Protein AF-A0A671MSD2-F1 (afdb_monomer_lite)

Organism: NCBI:txid1608454

Radius of gyration: 11.39 Å; chains: 1; bounding box: 24×18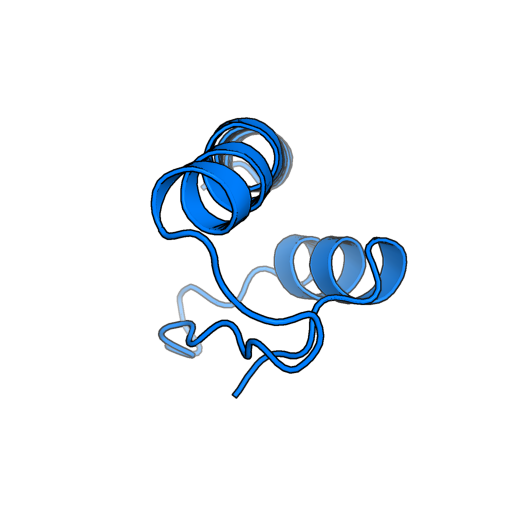×31 Å

Structure (mmCIF, N/CA/C/O backbone):
data_AF-A0A671MSD2-F1
#
_entry.id   AF-A0A671MSD2-F1
#
loop_
_atom_site.group_PDB
_atom_site.id
_atom_site.type_symbol
_atom_site.label_atom_id
_atom_site.label_alt_id
_atom_site.label_comp_id
_atom_site.label_asym_id
_atom_site.label_entity_id
_atom_site.label_seq_id
_atom_site.pdbx_PDB_ins_code
_atom_site.Cartn_x
_atom_site.Cartn_y
_atom_site.Cartn_z
_atom_site.occupancy
_atom_site.B_iso_or_equiv
_atom_site.auth_seq_id
_atom_site.auth_comp_id
_atom_site.auth_asym_id
_atom_site.auth_atom_id
_atom_site.pdbx_PDB_model_num
ATOM 1 N N . MET A 1 1 ? 11.920 6.941 -15.655 1.00 57.12 1 MET A N 1
ATOM 2 C CA . MET A 1 1 ? 11.768 7.022 -14.183 1.00 57.12 1 MET A CA 1
ATOM 3 C C . MET A 1 1 ? 12.433 5.799 -13.575 1.00 57.12 1 MET A C 1
ATOM 5 O O . MET A 1 1 ? 12.087 4.692 -13.969 1.00 57.12 1 MET A O 1
ATOM 9 N N . ASN A 1 2 ? 13.400 5.984 -12.675 1.00 73.38 2 ASN A N 1
ATOM 10 C CA . ASN A 1 2 ? 14.090 4.869 -12.023 1.00 73.38 2 ASN A CA 1
ATOM 11 C C . ASN A 1 2 ? 13.123 4.161 -11.069 1.00 73.38 2 ASN A C 1
ATOM 13 O O . ASN A 1 2 ? 12.599 4.778 -10.143 1.00 73.38 2 ASN A O 1
ATOM 17 N N . SER A 1 3 ? 12.892 2.868 -11.284 1.00 69.25 3 SER A N 1
ATOM 18 C CA . SER A 1 3 ? 11.976 2.049 -10.482 1.00 69.25 3 SER A CA 1
ATOM 19 C C . SER A 1 3 ? 12.283 2.100 -8.982 1.00 69.25 3 SER A C 1
ATOM 21 O O . SER A 1 3 ? 11.367 2.199 -8.167 1.00 69.25 3 SER A O 1
ATOM 23 N N . ALA A 1 4 ? 13.569 2.118 -8.623 1.00 77.50 4 ALA A N 1
ATOM 24 C CA . ALA A 1 4 ? 14.037 2.238 -7.245 1.00 77.50 4 ALA A CA 1
ATOM 25 C C . ALA A 1 4 ? 13.641 3.574 -6.588 1.00 77.50 4 ALA A C 1
ATOM 27 O O . ALA A 1 4 ? 13.265 3.604 -5.416 1.00 77.50 4 ALA A O 1
ATOM 28 N N . LEU A 1 5 ? 13.667 4.673 -7.349 1.00 81.69 5 LEU A N 1
ATOM 29 C CA . LEU A 1 5 ? 13.253 5.987 -6.855 1.00 81.69 5 LEU A CA 1
ATOM 30 C C . LEU A 1 5 ? 11.744 6.013 -6.587 1.00 81.69 5 LEU A C 1
ATOM 32 O O . LEU A 1 5 ? 11.315 6.488 -5.539 1.00 81.69 5 LEU A O 1
ATOM 36 N N . CYS A 1 6 ? 10.944 5.427 -7.483 1.00 78.31 6 CYS A N 1
ATOM 37 C CA . CYS A 1 6 ? 9.498 5.313 -7.291 1.00 78.31 6 CYS A CA 1
ATOM 38 C C . CYS A 1 6 ? 9.149 4.491 -6.039 1.00 78.31 6 CYS A C 1
ATOM 40 O O . C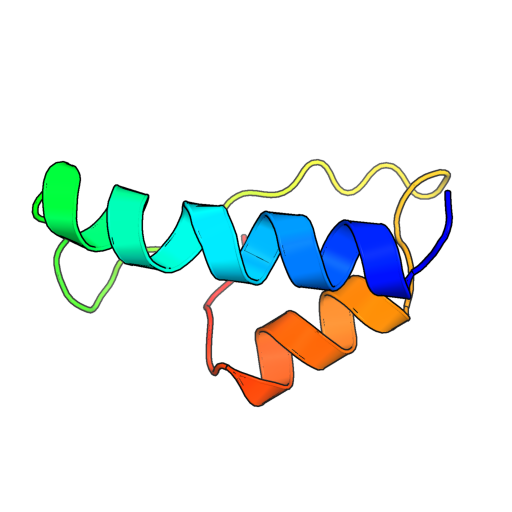YS A 1 6 ? 8.298 4.901 -5.254 1.00 78.31 6 CYS A O 1
ATOM 42 N N . GLN A 1 7 ? 9.828 3.362 -5.809 1.00 79.88 7 GLN A N 1
ATOM 43 C CA . GLN A 1 7 ? 9.612 2.545 -4.608 1.00 79.88 7 GLN A CA 1
ATOM 44 C C . GLN A 1 7 ? 9.979 3.287 -3.319 1.00 79.88 7 GLN A C 1
ATOM 46 O O . GLN A 1 7 ? 9.269 3.162 -2.319 1.00 79.88 7 GLN A O 1
ATOM 51 N N . LYS A 1 8 ? 11.063 4.072 -3.339 1.00 85.31 8 LYS A N 1
ATOM 52 C CA . LYS A 1 8 ? 11.468 4.896 -2.196 1.00 85.31 8 LYS A CA 1
ATOM 53 C C . LYS A 1 8 ? 10.393 5.929 -1.854 1.00 85.31 8 LYS A C 1
ATOM 55 O O . LYS A 1 8 ? 9.946 5.967 -0.712 1.00 85.31 8 LYS A O 1
ATOM 60 N N . ILE A 1 9 ? 9.906 6.664 -2.854 1.00 85.50 9 ILE A N 1
ATOM 61 C CA . ILE A 1 9 ? 8.845 7.669 -2.681 1.00 85.50 9 ILE A CA 1
ATOM 62 C C . ILE A 1 9 ? 7.565 7.027 -2.130 1.00 85.50 9 ILE A C 1
ATOM 64 O O . ILE A 1 9 ? 6.967 7.553 -1.194 1.00 85.50 9 ILE A O 1
ATOM 68 N N . LEU A 1 10 ? 7.159 5.869 -2.661 1.00 84.12 10 LEU A N 1
ATOM 69 C CA . LEU A 1 10 ? 5.984 5.146 -2.165 1.00 84.12 10 LEU A CA 1
ATOM 70 C C . LEU A 1 10 ? 6.146 4.736 -0.701 1.00 84.12 10 LEU A C 1
ATOM 72 O O . LEU A 1 10 ? 5.244 4.952 0.105 1.00 84.12 10 LEU A O 1
ATOM 76 N N . LYS A 1 11 ? 7.306 4.193 -0.330 1.00 85.75 11 LYS A N 1
ATOM 77 C CA . LYS A 1 11 ? 7.581 3.795 1.053 1.00 85.75 11 LYS A CA 1
ATOM 78 C C . LYS A 1 11 ? 7.565 4.989 2.011 1.00 85.75 11 LYS A C 1
ATOM 80 O O . LYS A 1 11 ? 7.027 4.866 3.108 1.00 85.75 11 LYS A O 1
ATOM 85 N N . GLU A 1 12 ? 8.152 6.110 1.600 1.00 90.56 12 GLU A N 1
ATOM 86 C CA . GLU A 1 12 ? 8.281 7.316 2.422 1.00 90.56 12 GLU A CA 1
ATOM 87 C C . GLU A 1 12 ? 6.958 8.061 2.609 1.00 90.56 12 GLU A C 1
ATOM 89 O O . GLU A 1 12 ? 6.788 8.714 3.629 1.00 90.56 12 GLU A O 1
ATOM 94 N N . ASN A 1 13 ? 6.005 7.938 1.679 1.00 89.81 13 ASN A N 1
ATOM 95 C CA . ASN A 1 13 ? 4.759 8.706 1.738 1.00 89.81 13 ASN A CA 1
ATOM 96 C C . ASN A 1 13 ? 3.539 7.869 2.134 1.00 89.81 13 ASN A C 1
ATOM 98 O O . ASN A 1 13 ? 2.728 8.329 2.931 1.00 89.81 13 ASN A O 1
ATOM 102 N N . VAL A 1 14 ? 3.400 6.631 1.645 1.00 89.25 14 VAL A N 1
ATOM 103 C CA . VAL A 1 14 ? 2.150 5.863 1.801 1.00 89.25 14 VAL A CA 1
ATOM 104 C C . VAL A 1 14 ? 1.806 5.617 3.271 1.00 89.25 14 VAL A C 1
ATOM 106 O O . VAL A 1 14 ? 0.702 5.939 3.704 1.00 89.25 14 VAL A O 1
ATOM 109 N N . TRP A 1 15 ? 2.739 5.084 4.063 1.00 88.94 15 TRP A N 1
ATOM 110 C CA . TRP A 1 15 ? 2.468 4.777 5.471 1.00 88.94 15 TRP A CA 1
ATOM 111 C C . TRP A 1 15 ? 2.265 6.030 6.327 1.00 88.94 15 TRP A C 1
ATOM 113 O O . TRP A 1 15 ? 1.269 6.079 7.054 1.00 88.94 15 TRP A O 1
ATOM 123 N N . PRO A 1 16 ? 3.121 7.068 6.225 1.00 92.50 16 PRO A N 1
ATOM 124 C CA . PRO A 1 16 ? 2.874 8.319 6.931 1.00 92.50 16 PRO A CA 1
ATOM 125 C C . PRO A 1 16 ? 1.543 8.967 6.556 1.00 92.50 16 PRO A C 1
ATOM 127 O O . PRO A 1 16 ? 0.828 9.408 7.451 1.00 92.50 16 PRO A O 1
ATOM 130 N N . SER A 1 17 ? 1.151 8.967 5.278 1.00 92.50 17 SER A N 1
ATOM 131 C CA . SER A 1 17 ? -0.146 9.501 4.849 1.00 92.50 17 SER A CA 1
ATOM 132 C C . SER A 1 17 ? -1.318 8.711 5.429 1.00 92.50 17 SER A C 1
ATOM 134 O O . SER A 1 17 ? -2.250 9.317 5.948 1.00 92.50 17 SER A O 1
ATOM 136 N N . VAL A 1 18 ? -1.267 7.375 5.408 1.00 92.00 18 VAL A N 1
ATOM 137 C CA . VAL A 1 18 ? -2.307 6.511 6.001 1.00 92.00 18 VAL A CA 1
ATOM 138 C C . VAL A 1 18 ? -2.470 6.794 7.496 1.00 92.00 18 VAL A C 1
ATOM 140 O O . VAL A 1 18 ? -3.597 6.926 7.976 1.00 92.00 18 VAL A O 1
ATOM 143 N N . CYS A 1 19 ? -1.354 6.931 8.218 1.00 92.12 19 CYS A N 1
ATOM 144 C CA . CYS A 1 19 ? -1.350 7.257 9.643 1.00 92.12 19 CYS A CA 1
ATOM 145 C C . CYS A 1 19 ? -1.877 8.673 9.911 1.00 92.12 19 CYS A C 1
ATOM 147 O O . CYS A 1 19 ? -2.742 8.850 10.768 1.00 92.12 19 CYS A O 1
ATOM 149 N N . ASN A 1 20 ? -1.394 9.670 9.166 1.00 95.50 20 ASN A N 1
ATOM 150 C CA . ASN A 1 20 ? -1.767 11.073 9.346 1.00 95.50 20 ASN A CA 1
ATOM 151 C C . ASN A 1 20 ? -3.254 11.312 9.046 1.00 95.50 20 ASN A C 1
ATOM 153 O O . ASN A 1 20 ? -3.947 12.003 9.787 1.00 95.50 20 ASN A O 1
ATOM 157 N N . LEU A 1 21 ? -3.771 10.662 8.001 1.00 94.44 21 LEU A N 1
ATOM 158 C CA . LEU A 1 21 ? -5.182 10.715 7.617 1.00 94.44 21 LEU A CA 1
ATOM 159 C C . LEU A 1 21 ? -6.069 9.782 8.458 1.00 94.44 21 LEU A C 1
ATOM 161 O O . LEU A 1 21 ? -7.278 9.736 8.241 1.00 94.44 21 LEU A O 1
ATOM 165 N N . ARG A 1 22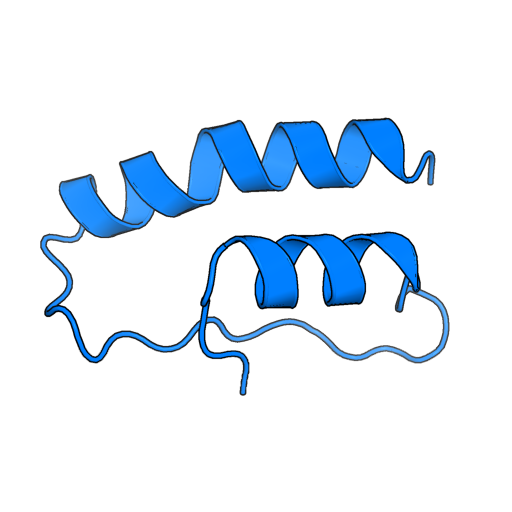 ? -5.488 9.030 9.407 1.00 94.88 22 ARG A N 1
ATOM 166 C CA . ARG A 1 22 ? -6.186 8.076 10.287 1.00 94.88 22 ARG A CA 1
ATOM 167 C C . ARG A 1 22 ? -7.077 7.104 9.509 1.00 94.88 22 ARG A C 1
ATOM 169 O O . ARG A 1 22 ? -8.194 6.785 9.927 1.00 94.88 22 ARG A O 1
ATOM 176 N N . LEU A 1 23 ? -6.592 6.641 8.358 1.00 93.50 23 LEU A N 1
ATOM 177 C CA . LEU A 1 23 ? -7.369 5.760 7.497 1.00 93.50 23 LEU A CA 1
ATOM 178 C C . LEU A 1 23 ? -7.575 4.401 8.172 1.00 93.50 23 LEU A C 1
ATOM 180 O O . LEU A 1 23 ? -6.678 3.833 8.798 1.00 93.50 23 LEU A O 1
ATOM 184 N N . LYS A 1 24 ? -8.781 3.850 8.016 1.00 91.19 24 LYS A N 1
ATOM 185 C CA . LYS A 1 24 ? -9.105 2.500 8.490 1.00 91.19 24 LYS A CA 1
ATOM 186 C C . LYS A 1 24 ? -8.264 1.470 7.741 1.00 91.19 24 LYS A C 1
ATOM 188 O O . LYS A 1 24 ? -7.896 1.691 6.594 1.00 91.19 24 LYS A O 1
ATOM 193 N N . ARG A 1 25 ? -8.065 0.283 8.328 1.00 87.62 25 ARG A N 1
ATOM 194 C CA . ARG A 1 25 ? -7.347 -0.852 7.698 1.00 87.62 25 ARG A CA 1
ATOM 195 C C . ARG A 1 25 ? -7.883 -1.260 6.314 1.00 87.62 25 ARG A C 1
ATOM 197 O O . ARG A 1 25 ? -7.200 -1.972 5.591 1.00 87.62 25 ARG A O 1
ATOM 204 N N . THR A 1 26 ? -9.093 -0.833 5.959 1.00 89.94 26 THR A N 1
ATOM 205 C CA . THR A 1 26 ? -9.759 -1.085 4.674 1.00 89.94 26 THR A CA 1
ATOM 206 C C . THR A 1 26 ? -9.465 -0.030 3.602 1.00 89.94 26 THR A C 1
ATOM 208 O O . THR A 1 26 ? -10.178 0.012 2.604 1.00 89.94 26 THR A O 1
ATOM 211 N N . TRP A 1 27 ? -8.478 0.846 3.803 1.00 92.25 27 TRP A N 1
ATOM 212 C CA . TRP A 1 27 ? -8.099 1.854 2.816 1.00 92.25 27 TRP A CA 1
ATOM 213 C C . TRP A 1 27 ? -7.641 1.220 1.495 1.00 92.25 27 TRP A C 1
ATOM 215 O O . TRP A 1 27 ? -7.127 0.099 1.461 1.00 92.25 27 TRP A O 1
ATOM 225 N N . ILE A 1 28 ? -7.863 1.948 0.402 1.00 90.19 28 ILE A N 1
ATOM 226 C CA . ILE A 1 28 ? -7.505 1.536 -0.954 1.00 90.19 28 ILE A CA 1
ATOM 227 C C . ILE A 1 28 ? -6.681 2.665 -1.567 1.00 90.19 28 ILE A C 1
ATOM 229 O O . ILE A 1 28 ? -7.045 3.835 -1.464 1.00 90.19 28 ILE A O 1
ATOM 233 N N . MET A 1 29 ? -5.555 2.311 -2.174 1.00 87.62 29 MET A N 1
ATOM 234 C CA . MET A 1 29 ? -4.708 3.225 -2.921 1.00 87.62 29 MET A CA 1
ATOM 235 C C . MET A 1 29 ? -5.255 3.384 -4.336 1.00 87.62 29 MET A C 1
ATOM 237 O O . MET A 1 29 ? -5.422 2.396 -5.038 1.00 87.62 29 MET A O 1
ATOM 241 N N . GLN A 1 30 ? -5.481 4.607 -4.795 1.00 86.44 30 GLN A N 1
ATOM 242 C CA . GLN A 1 30 ? -5.753 4.848 -6.208 1.00 86.44 30 GLN A CA 1
ATOM 243 C C . GLN A 1 30 ? -4.461 5.293 -6.891 1.00 86.44 30 GLN A C 1
ATOM 245 O O . GLN A 1 30 ? -3.790 6.209 -6.415 1.00 86.44 30 GLN A O 1
ATOM 250 N N . GLN A 1 31 ? -4.102 4.640 -7.994 1.00 78.50 31 GLN A N 1
ATOM 251 C CA . GLN A 1 31 ? -2.970 5.038 -8.824 1.00 78.50 31 GLN A CA 1
ATOM 252 C C . GLN A 1 31 ? -3.455 5.347 -10.241 1.00 78.50 31 GLN A C 1
ATOM 254 O O . GLN A 1 31 ? -4.353 4.693 -10.764 1.00 78.50 31 GLN A O 1
ATOM 259 N N . HIS A 1 32 ? -2.851 6.350 -10.876 1.00 73.19 32 HIS A N 1
ATOM 260 C CA . HIS A 1 32 ? -3.086 6.614 -12.288 1.00 73.19 32 HIS A CA 1
ATOM 261 C C . HIS A 1 32 ? -2.423 5.508 -13.125 1.00 73.19 32 HIS A C 1
ATOM 263 O O . HIS A 1 32 ? -1.196 5.446 -13.223 1.00 73.19 32 HIS A O 1
ATOM 269 N N . ASN A 1 33 ? -3.231 4.602 -13.683 1.00 65.88 33 ASN A N 1
ATOM 270 C CA . ASN A 1 33 ? -2.775 3.470 -14.498 1.00 65.88 33 ASN A CA 1
ATOM 271 C C . ASN A 1 33 ? -2.556 3.862 -15.962 1.00 65.88 33 ASN A C 1
ATOM 273 O O . ASN A 1 33 ? -2.943 3.129 -16.872 1.00 65.88 33 ASN A O 1
ATOM 277 N N . ASP A 1 34 ? -1.901 4.996 -16.200 1.00 69.12 34 ASP A N 1
ATOM 278 C CA . ASP A 1 34 ? -1.431 5.305 -17.542 1.00 69.12 34 ASP A CA 1
ATOM 279 C C . ASP A 1 34 ? -0.469 4.199 -17.998 1.00 69.12 34 ASP A C 1
ATOM 281 O O . ASP A 1 34 ? 0.569 3.985 -17.353 1.00 69.12 34 ASP A O 1
ATOM 285 N N . PRO A 1 35 ? -0.744 3.507 -19.121 1.00 62.47 35 PRO A N 1
ATOM 286 C C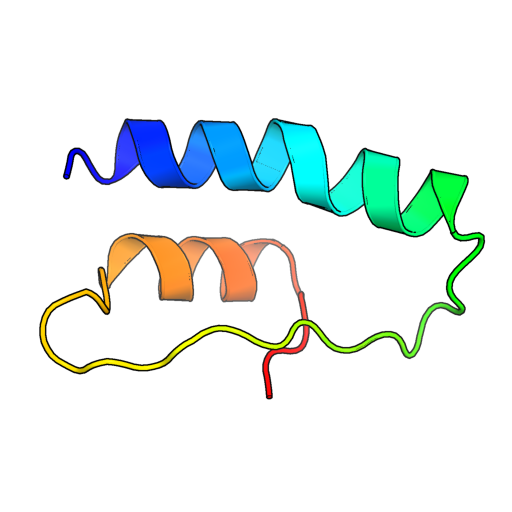A . PRO A 1 35 ? 0.097 2.412 -19.608 1.00 62.47 35 PRO A CA 1
ATOM 287 C C . PRO A 1 35 ? 1.561 2.830 -19.797 1.00 62.47 35 PRO A C 1
ATOM 289 O O . PRO A 1 35 ? 2.474 2.020 -19.657 1.00 62.47 35 PRO A O 1
ATOM 292 N N . LYS A 1 36 ? 1.787 4.124 -20.058 1.00 65.00 36 LYS A N 1
ATOM 293 C CA . LYS A 1 36 ? 3.100 4.745 -20.263 1.00 65.00 36 LYS A CA 1
ATOM 294 C C . LYS A 1 36 ? 3.921 4.906 -18.975 1.00 65.00 36 LYS A C 1
ATOM 296 O O . LYS A 1 36 ? 5.144 5.007 -19.043 1.00 65.00 36 LYS A O 1
ATOM 301 N N . HIS A 1 37 ? 3.269 4.908 -17.811 1.00 57.88 37 HIS A N 1
ATOM 302 C CA . HIS A 1 37 ? 3.892 5.111 -16.498 1.00 57.88 37 HIS A CA 1
ATOM 303 C C . HIS A 1 37 ? 3.706 3.925 -15.541 1.00 57.88 37 HIS A C 1
ATOM 305 O O . HIS A 1 37 ? 4.175 3.968 -14.399 1.00 57.88 37 HIS A O 1
ATOM 311 N N . ASN A 1 38 ? 3.095 2.832 -16.008 1.00 61.12 38 ASN A N 1
ATOM 312 C CA . ASN A 1 38 ? 2.940 1.615 -15.225 1.00 61.12 38 ASN A CA 1
ATOM 313 C C . ASN A 1 38 ? 4.260 0.825 -15.160 1.00 61.12 38 ASN A C 1
ATOM 315 O O . ASN A 1 38 ? 4.544 -0.076 -15.948 1.00 61.12 38 ASN A O 1
ATOM 319 N N . SER A 1 39 ? 5.108 1.195 -14.205 1.00 66.94 39 SER A N 1
ATOM 320 C CA . SER A 1 39 ? 6.321 0.452 -13.881 1.00 66.94 39 SER A CA 1
ATOM 321 C C . SER A 1 39 ? 5.947 -0.886 -13.235 1.00 66.94 39 SER A C 1
ATOM 323 O O . SER A 1 39 ? 5.398 -0.905 -12.130 1.00 66.94 39 SER A O 1
ATOM 325 N N . LYS A 1 40 ? 6.312 -2.013 -13.871 1.00 69.75 40 LYS A N 1
ATOM 326 C CA . LYS A 1 40 ? 6.199 -3.370 -13.287 1.00 69.75 40 LYS A CA 1
ATOM 327 C C . LYS A 1 40 ? 6.666 -3.410 -11.824 1.00 69.75 40 LYS A C 1
ATOM 329 O O . LYS A 1 40 ? 5.985 -3.978 -10.973 1.00 69.75 40 LYS A O 1
ATOM 334 N N . PHE A 1 41 ? 7.749 -2.703 -11.509 1.00 70.19 41 PHE A N 1
ATOM 335 C CA . PHE A 1 41 ? 8.332 -2.634 -10.168 1.00 70.19 41 PHE A CA 1
ATOM 336 C C . PHE A 1 41 ? 7.443 -1.959 -9.114 1.00 70.19 41 PHE A C 1
ATOM 338 O O . PHE A 1 41 ? 7.560 -2.272 -7.927 1.00 70.19 41 PHE A O 1
ATOM 345 N N . THR A 1 42 ? 6.575 -1.026 -9.513 1.00 76.00 42 THR A N 1
ATOM 346 C CA . THR A 1 42 ? 5.612 -0.389 -8.604 1.00 76.00 42 THR A CA 1
ATOM 347 C C . THR A 1 42 ? 4.529 -1.389 -8.207 1.00 76.00 42 THR A C 1
ATOM 349 O O . THR A 1 42 ? 4.224 -1.538 -7.025 1.00 76.00 42 THR A O 1
ATOM 352 N N . SER A 1 43 ? 4.019 -2.151 -9.178 1.00 79.12 43 SER A N 1
ATOM 353 C CA . SER A 1 43 ? 3.005 -3.180 -8.930 1.00 79.12 43 SER A CA 1
ATOM 354 C C . SER A 1 43 ? 3.515 -4.303 -8.015 1.00 79.12 43 SER A C 1
ATOM 356 O O . SER A 1 43 ? 2.800 -4.750 -7.117 1.00 79.12 43 SER A O 1
ATOM 358 N N . GLU A 1 44 ? 4.774 -4.720 -8.177 1.00 83.12 44 GLU A N 1
ATOM 359 C CA . GLU A 1 44 ? 5.406 -5.739 -7.331 1.00 83.12 44 GLU A CA 1
ATOM 360 C C . GLU A 1 44 ? 5.588 -5.260 -5.891 1.00 83.12 44 GLU A C 1
ATOM 362 O O . GLU A 1 44 ? 5.310 -6.002 -4.945 1.00 83.12 44 GLU A O 1
ATOM 367 N N . TRP A 1 45 ? 6.006 -4.006 -5.706 1.00 84.81 45 TRP A N 1
ATOM 368 C CA . TRP A 1 45 ? 6.151 -3.430 -4.375 1.00 84.81 45 TRP A CA 1
ATOM 369 C C . TRP A 1 45 ? 4.800 -3.336 -3.654 1.00 84.81 45 TRP 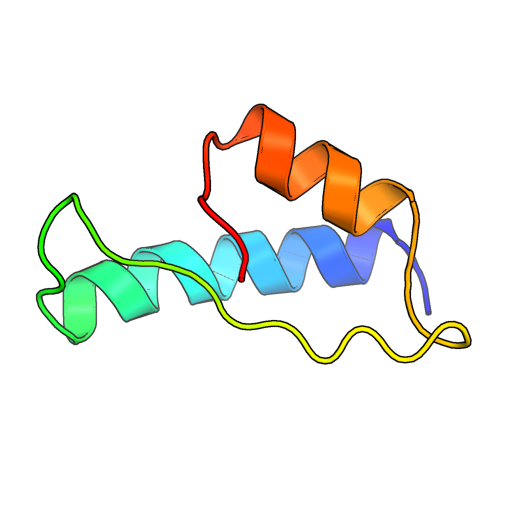A C 1
ATOM 371 O O . TRP A 1 45 ? 4.706 -3.728 -2.490 1.00 84.81 45 TRP A O 1
ATOM 381 N N . LEU A 1 46 ? 3.741 -2.894 -4.340 1.00 86.12 46 LEU A N 1
ATOM 382 C CA . LEU A 1 46 ? 2.393 -2.795 -3.764 1.00 86.12 46 LEU A CA 1
ATOM 383 C C . LEU A 1 46 ? 1.864 -4.173 -3.335 1.00 86.12 46 LEU A C 1
ATOM 385 O O . LEU A 1 46 ? 1.380 -4.319 -2.210 1.00 86.12 46 LEU A O 1
ATOM 389 N N . LYS A 1 47 ? 2.068 -5.207 -4.166 1.00 86.12 47 LYS A N 1
ATOM 390 C CA . LYS A 1 47 ? 1.751 -6.604 -3.820 1.00 86.12 47 LYS A CA 1
ATOM 391 C C . LYS A 1 47 ? 2.537 -7.087 -2.599 1.00 86.12 47 LYS A C 1
ATOM 393 O O . LYS A 1 47 ? 1.942 -7.636 -1.674 1.00 86.12 47 LYS A O 1
ATOM 398 N N . LYS A 1 48 ? 3.853 -6.840 -2.552 1.00 88.50 48 LYS A N 1
ATOM 399 C CA . LYS A 1 48 ? 4.715 -7.229 -1.421 1.00 88.50 48 LYS A CA 1
ATOM 400 C C . LYS A 1 48 ? 4.282 -6.576 -0.106 1.00 88.50 48 LYS A C 1
ATOM 402 O O . LYS A 1 48 ? 4.341 -7.214 0.941 1.00 88.50 48 LYS A O 1
ATOM 407 N N . ASN A 1 49 ? 3.817 -5.329 -0.162 1.00 87.50 49 ASN A N 1
ATOM 408 C CA . ASN A 1 49 ? 3.353 -4.578 1.006 1.00 87.50 49 ASN A CA 1
ATOM 409 C C . ASN A 1 49 ? 1.860 -4.793 1.317 1.00 87.50 49 ASN A C 1
ATOM 411 O O . ASN A 1 49 ? 1.344 -4.168 2.240 1.00 87.50 49 ASN A O 1
ATOM 415 N N . LYS A 1 50 ? 1.173 -5.688 0.587 1.00 87.50 50 LYS A N 1
ATOM 416 C CA . LYS A 1 50 ? -0.258 -6.005 0.754 1.00 87.50 50 LYS A CA 1
ATOM 417 C C . LYS A 1 50 ? -1.165 -4.769 0.670 1.00 87.50 50 LYS A C 1
ATOM 419 O O . LYS A 1 50 ? -2.199 -4.703 1.334 1.00 87.50 50 LYS A O 1
ATOM 424 N N . ILE A 1 51 ? -0.779 -3.794 -0.150 1.00 88.12 51 ILE A N 1
ATOM 425 C CA . ILE A 1 51 ? -1.561 -2.581 -0.385 1.00 88.12 51 ILE A CA 1
ATOM 426 C C . ILE A 1 51 ? -2.617 -2.892 -1.443 1.00 88.12 51 ILE A C 1
ATOM 428 O O . ILE A 1 51 ? -2.290 -3.371 -2.530 1.00 88.12 51 ILE A O 1
ATOM 432 N N . LYS A 1 52 ? -3.887 -2.626 -1.124 1.00 88.56 52 LYS A N 1
ATOM 433 C CA . LYS A 1 52 ? -4.976 -2.721 -2.100 1.00 88.56 52 LYS A CA 1
ATOM 434 C C . LYS A 1 52 ? -4.912 -1.513 -3.024 1.00 88.56 52 LYS A C 1
ATOM 436 O O . LYS A 1 52 ? -4.873 -0.388 -2.536 1.00 88.56 52 LYS A O 1
ATOM 441 N N . VAL A 1 53 ? -4.909 -1.761 -4.328 1.00 86.56 53 VAL A N 1
ATOM 442 C CA . VAL A 1 53 ? -4.905 -0.726 -5.367 1.00 86.56 53 VAL A CA 1
ATOM 443 C C . VAL A 1 53 ? -6.226 -0.805 -6.128 1.00 86.56 53 VAL A C 1
ATOM 445 O O . VAL A 1 53 ? -6.706 -1.91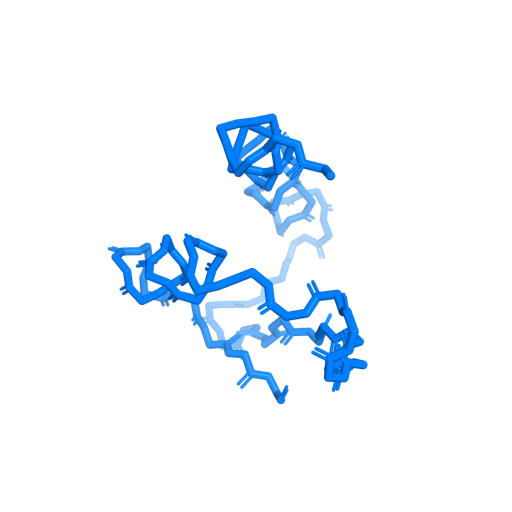8 -6.351 1.00 86.56 53 VAL A O 1
ATOM 448 N N . LEU A 1 54 ? -6.811 0.348 -6.461 1.00 84.31 54 LEU A N 1
ATOM 449 C CA . LEU A 1 54 ? -8.001 0.469 -7.310 1.00 84.31 54 LEU A CA 1
ATOM 450 C C . LEU A 1 54 ? -7.639 0.404 -8.799 1.00 84.31 54 LEU A C 1
ATOM 452 O O . LEU A 1 54 ? -6.612 1.015 -9.179 1.00 84.31 54 LEU A O 1
#

InterPro domains:
  IPR036397 Ribonuclease H superfamily [G3DSA:3.30.420.10] (1-54)

pLDDT: mean 82.14, std 10.23, range [57.12, 95.5]

Foldseek 3Di:
DDLVVVLVVCVVDVVVVCVVVVPDPPDAAEDDPDVVPPDPSVVVSCVVVVHHYD

Sequence (54 aa):
MNSALCQKILKENVWPSVCNLRLKRTWIMQQHNDPKHNSKFTSEWLKKNKIKVL

Secondary structure (DSSP, 8-state):
--HHHHHHHHHHHHHHHHHHTT--TT--B-----TTT--HHHHHHHHHTT--B-